Prot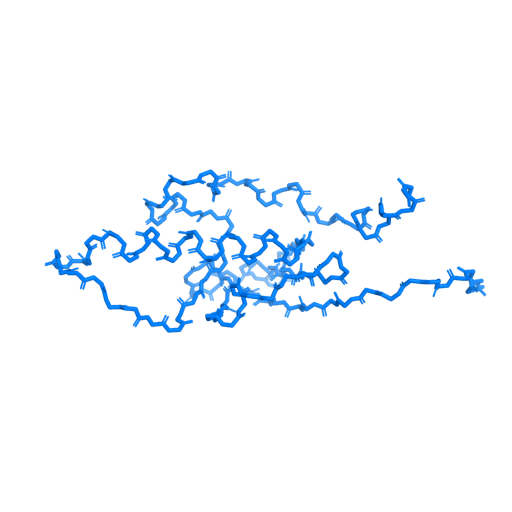ein AF-A0AAW9FI36-F1 (afdb_monomer_lite)

Sequence (129 aa):
MTDDIGDRLCAIQVKTRTEKGSDGGWHMGRKHEGIASDRLFYVFLDFGIDLTSNPSSFIVPSTVVAHVIKTSHQHWLSAPGKKGQQRKDSDFRRMLPDYDRIGLKFGYGAGWMEQYRENGKSLRTEANR

Foldseek 3Di:
DDPDDPPDDAAEAEFEDEPPDDDQWTWDWQVLLVDADPRYWYWYWYCYHDVVDDIKIFIGHSNVVSVVQVLLLVQVQPDADPVRHRDDDDGTTTGHCAPVVVVDPDPNHHPNRVVRIVPVVSNVPVPPD

Structure (mmCIF, N/CA/C/O backbone):
data_AF-A0AAW9FI36-F1
#
_entry.id   AF-A0AAW9FI36-F1
#
loop_
_atom_site.group_PDB
_atom_site.id
_atom_site.type_symbol
_atom_site.label_atom_id
_atom_site.label_alt_id
_atom_site.label_comp_id
_atom_site.label_asym_id
_atom_site.label_entity_id
_atom_site.label_seq_id
_atom_site.pdbx_PDB_ins_code
_atom_site.Cartn_x
_atom_site.Cartn_y
_atom_site.Cartn_z
_atom_site.occupancy
_atom_site.B_iso_or_equiv
_atom_site.auth_seq_id
_atom_site.auth_comp_id
_atom_site.auth_asym_id
_atom_site.auth_atom_id
_atom_site.pdbx_PDB_model_num
ATOM 1 N N . MET A 1 1 ? 16.658 1.342 -33.586 1.00 39.12 1 MET A N 1
ATOM 2 C CA . MET A 1 1 ? 15.478 1.240 -32.706 1.00 39.12 1 MET A CA 1
ATOM 3 C C . MET A 1 1 ? 14.669 0.100 -33.276 1.00 39.12 1 MET A C 1
ATOM 5 O O . MET A 1 1 ? 14.170 0.239 -34.383 1.00 39.12 1 MET A O 1
ATOM 9 N N . THR A 1 2 ? 14.723 -1.063 -32.642 1.00 41.97 2 THR A N 1
ATOM 10 C CA . THR A 1 2 ? 14.041 -2.272 -33.105 1.00 41.97 2 THR A CA 1
ATOM 11 C C . THR A 1 2 ? 12.909 -2.521 -32.128 1.00 41.97 2 THR A C 1
ATOM 13 O O . THR A 1 2 ? 13.145 -2.943 -30.997 1.00 41.97 2 THR A O 1
ATOM 16 N N . ASP A 1 3 ? 11.699 -2.175 -32.557 1.00 57.66 3 ASP A N 1
ATOM 17 C CA . ASP A 1 3 ? 10.453 -2.598 -31.930 1.00 57.66 3 ASP A CA 1
ATOM 18 C C . ASP A 1 3 ? 10.274 -4.096 -32.204 1.00 57.66 3 ASP A C 1
ATOM 20 O O . ASP A 1 3 ? 9.546 -4.509 -33.105 1.00 57.66 3 ASP A O 1
ATOM 24 N N . ASP A 1 4 ? 11.020 -4.922 -31.474 1.00 51.00 4 ASP A N 1
ATOM 25 C CA . ASP A 1 4 ? 10.887 -6.373 -31.534 1.00 51.00 4 ASP A CA 1
ATOM 26 C C . ASP A 1 4 ? 9.726 -6.784 -30.612 1.00 51.00 4 ASP A C 1
ATOM 28 O O . ASP A 1 4 ? 9.859 -6.874 -29.395 1.00 51.00 4 ASP A O 1
ATOM 32 N N . ILE A 1 5 ? 8.546 -6.914 -31.224 1.00 47.41 5 ILE A N 1
ATOM 33 C CA . ILE A 1 5 ? 7.392 -7.710 -30.781 1.00 47.41 5 ILE A CA 1
ATOM 34 C C . ILE A 1 5 ? 6.958 -7.482 -29.315 1.00 47.41 5 ILE A C 1
ATOM 36 O O . ILE A 1 5 ? 7.209 -8.279 -28.410 1.00 47.41 5 ILE A O 1
ATOM 40 N N . GLY A 1 6 ? 6.177 -6.423 -29.088 1.00 52.34 6 GLY A N 1
ATOM 41 C CA . GLY A 1 6 ? 5.382 -6.256 -27.868 1.00 52.34 6 GLY A CA 1
ATOM 42 C C . GLY A 1 6 ? 4.134 -7.146 -27.864 1.00 52.34 6 GLY A C 1
ATOM 43 O O . GLY A 1 6 ? 3.025 -6.632 -27.948 1.00 52.34 6 GLY A O 1
ATOM 44 N N . ASP A 1 7 ? 4.280 -8.470 -27.761 1.00 56.66 7 ASP A N 1
ATOM 45 C CA . ASP A 1 7 ? 3.138 -9.407 -27.858 1.00 56.66 7 ASP A CA 1
ATOM 46 C C . ASP A 1 7 ? 2.237 -9.435 -26.602 1.00 56.66 7 ASP A C 1
ATOM 48 O O . ASP A 1 7 ? 1.303 -10.231 -26.491 1.00 56.66 7 ASP A O 1
ATOM 52 N N . ARG A 1 8 ? 2.541 -8.623 -25.576 1.00 67.19 8 ARG A N 1
ATOM 53 C CA . ARG A 1 8 ? 1.881 -8.702 -24.262 1.00 67.19 8 ARG A CA 1
ATOM 54 C C . ARG A 1 8 ? 1.715 -7.328 -23.620 1.00 67.19 8 ARG A C 1
ATOM 56 O O . ARG A 1 8 ? 2.677 -6.702 -23.187 1.00 67.19 8 ARG A O 1
ATOM 63 N N . LEU A 1 9 ? 0.460 -6.888 -23.520 1.00 78.38 9 LEU A N 1
ATOM 64 C CA . LEU A 1 9 ? 0.074 -5.674 -22.803 1.00 78.38 9 LEU A CA 1
ATOM 65 C C . LEU A 1 9 ? -0.020 -5.952 -21.297 1.00 78.38 9 LEU A C 1
ATOM 67 O O . LEU A 1 9 ? -0.705 -6.886 -20.873 1.00 78.38 9 LEU A O 1
ATOM 71 N N . CYS A 1 10 ? 0.627 -5.105 -20.498 1.00 84.31 10 CYS A N 1
ATOM 72 C CA . CYS A 1 10 ? 0.416 -5.017 -19.057 1.00 84.31 10 CYS A CA 1
ATOM 73 C C . CYS A 1 10 ? -0.129 -3.631 -18.697 1.00 84.31 10 CYS A C 1
ATOM 75 O O . CYS A 1 10 ? 0.211 -2.624 -19.320 1.00 84.31 10 CYS A O 1
ATOM 77 N N . ALA A 1 11 ? -1.001 -3.585 -17.695 1.00 89.38 11 ALA A N 1
ATOM 78 C CA . ALA A 1 11 ? -1.512 -2.345 -17.140 1.00 89.38 11 ALA A CA 1
ATOM 79 C C . ALA A 1 11 ? -0.634 -1.918 -15.959 1.00 89.38 11 ALA A C 1
ATOM 81 O O . ALA A 1 11 ? -0.288 -2.727 -15.095 1.00 89.38 11 ALA A O 1
ATOM 82 N N . ILE A 1 12 ? -0.296 -0.631 -15.905 1.00 90.38 12 ILE A N 1
ATOM 83 C CA . ILE A 1 12 ? 0.490 -0.046 -14.819 1.00 90.38 12 ILE A CA 1
ATOM 84 C C . ILE A 1 12 ? -0.333 1.048 -14.150 1.00 90.38 12 ILE A C 1
ATOM 86 O O . ILE A 1 12 ? -0.796 1.981 -14.806 1.00 90.38 12 ILE A O 1
ATOM 90 N N . GLN A 1 13 ? -0.474 0.964 -12.829 1.00 94.25 13 GLN A N 1
ATOM 91 C CA . GLN A 1 13 ? -1.048 2.027 -12.016 1.00 94.25 13 GLN A CA 1
ATOM 92 C C . GLN A 1 13 ? 0.030 2.650 -11.126 1.00 94.25 13 GLN A C 1
ATOM 94 O O . GLN A 1 13 ? 0.609 1.987 -10.270 1.00 94.25 13 GLN A O 1
ATOM 99 N N . VAL A 1 14 ? 0.281 3.948 -11.290 1.00 94.62 14 VAL A N 1
ATOM 100 C CA . VAL A 1 14 ? 1.315 4.657 -10.523 1.00 94.62 14 VAL A CA 1
ATOM 101 C C . VAL A 1 14 ? 0.702 5.360 -9.311 1.00 94.62 14 VAL A C 1
ATOM 103 O O . VAL A 1 14 ? -0.356 5.988 -9.399 1.00 94.62 14 VAL A O 1
ATOM 106 N N . LYS A 1 15 ? 1.371 5.258 -8.163 1.00 94.38 15 LYS A N 1
ATOM 107 C CA . LYS A 1 15 ? 1.041 5.966 -6.923 1.00 94.38 15 LYS A CA 1
ATOM 108 C C . LYS A 1 15 ? 2.309 6.599 -6.375 1.00 94.38 15 LYS A C 1
ATOM 110 O O . LYS A 1 15 ? 3.285 5.904 -6.121 1.00 94.38 15 LYS A O 1
ATOM 115 N N . THR A 1 16 ? 2.290 7.908 -6.177 1.00 91.75 16 THR A N 1
ATOM 116 C CA . THR A 1 16 ? 3.447 8.665 -5.696 1.00 91.75 16 THR A CA 1
ATOM 117 C C . THR A 1 16 ? 3.243 9.109 -4.252 1.00 91.75 16 THR A C 1
ATOM 119 O O . THR A 1 16 ? 2.108 9.252 -3.784 1.00 91.75 16 THR A O 1
ATOM 122 N N . ARG A 1 17 ? 4.346 9.309 -3.535 1.00 87.31 17 ARG A N 1
ATOM 123 C CA . ARG A 1 17 ? 4.375 9.993 -2.242 1.00 87.31 17 ARG A CA 1
ATOM 124 C C . ARG A 1 17 ? 5.652 10.819 -2.108 1.00 87.31 17 ARG A C 1
ATOM 126 O O . ARG A 1 17 ? 6.621 10.594 -2.829 1.00 87.31 17 ARG A O 1
ATOM 133 N N . THR A 1 18 ? 5.641 11.711 -1.132 1.00 80.50 18 THR A N 1
ATOM 134 C CA . THR A 1 18 ? 6.823 12.395 -0.603 1.00 80.50 18 THR A CA 1
ATOM 135 C C . THR A 1 18 ? 6.832 12.129 0.898 1.00 80.50 18 THR A C 1
ATOM 137 O O . THR A 1 18 ? 5.771 12.177 1.525 1.00 80.50 18 THR A O 1
ATOM 140 N N . GLU A 1 19 ? 7.987 11.836 1.495 1.00 70.75 19 GLU A N 1
ATOM 141 C CA . GLU A 1 19 ? 8.070 11.538 2.936 1.00 70.75 19 GLU A CA 1
ATOM 142 C C . GLU A 1 19 ? 7.763 12.759 3.814 1.00 70.75 19 GLU A C 1
ATOM 144 O O . GLU A 1 19 ? 7.449 12.635 5.001 1.00 70.75 19 GLU A O 1
ATOM 149 N N . LYS A 1 20 ? 7.780 13.957 3.222 1.00 60.62 20 LYS A N 1
ATOM 150 C CA . LYS A 1 20 ? 7.429 15.202 3.894 1.00 60.62 20 LYS A CA 1
ATOM 151 C C . LYS A 1 20 ? 5.940 15.232 4.277 1.00 60.62 20 LYS A C 1
ATOM 153 O O . LYS A 1 20 ? 5.078 15.581 3.476 1.00 60.62 20 LYS A O 1
ATOM 158 N N . GLY A 1 21 ? 5.654 14.947 5.548 1.00 57.12 21 GLY A N 1
ATOM 159 C CA . GLY A 1 21 ? 4.470 15.459 6.244 1.00 57.12 21 GLY A CA 1
ATOM 160 C C . GLY A 1 21 ? 3.194 14.609 6.276 1.00 57.12 21 GLY A C 1
ATOM 161 O O . GLY A 1 21 ? 2.192 15.125 6.757 1.00 57.12 21 GLY A O 1
ATOM 162 N N . SER A 1 22 ? 3.155 13.342 5.849 1.00 51.78 22 SER A N 1
ATOM 163 C CA . SER A 1 22 ? 1.953 12.523 6.115 1.00 51.78 22 SER A CA 1
ATOM 164 C C . SER A 1 22 ? 2.218 11.025 6.106 1.00 51.78 22 SER A C 1
ATOM 166 O O . SER A 1 22 ? 2.782 10.505 5.153 1.00 51.78 22 SER A O 1
ATOM 168 N N . ASP A 1 23 ? 1.789 10.350 7.177 1.00 62.28 23 ASP A N 1
ATOM 169 C CA . ASP A 1 23 ? 1.359 8.950 7.306 1.00 62.28 23 ASP A CA 1
ATOM 170 C C . ASP A 1 23 ? 2.185 7.816 6.651 1.00 62.28 23 ASP A C 1
ATOM 172 O O . ASP A 1 23 ? 1.743 6.665 6.645 1.00 62.28 23 ASP A O 1
ATOM 176 N N . GLY A 1 24 ? 3.368 8.134 6.113 1.00 77.25 24 GLY A N 1
ATOM 177 C CA . GLY A 1 24 ? 4.381 7.355 5.391 1.00 77.25 24 GLY A CA 1
ATOM 178 C C . GLY A 1 24 ? 3.884 6.235 4.478 1.00 77.25 24 GLY A C 1
ATOM 179 O O . GLY A 1 24 ? 4.495 5.172 4.452 1.00 77.25 24 GLY A O 1
ATOM 180 N N . GLY A 1 25 ? 2.764 6.436 3.787 1.00 90.00 25 GLY A N 1
ATOM 181 C CA . GLY A 1 25 ? 2.124 5.421 2.958 1.00 90.00 25 GLY A CA 1
ATOM 182 C C . GLY A 1 25 ? 1.454 5.988 1.724 1.00 90.00 25 GLY A C 1
ATOM 183 O O . GLY A 1 25 ? 1.173 7.181 1.650 1.00 90.00 25 GLY A O 1
ATOM 184 N N . TRP A 1 26 ? 1.130 5.116 0.775 1.00 94.12 26 TRP A N 1
ATOM 185 C CA . TRP A 1 26 ? 0.357 5.493 -0.404 1.00 94.12 26 TRP A CA 1
ATOM 186 C C . TRP A 1 26 ? -1.139 5.340 -0.148 1.00 94.12 26 TRP A C 1
ATOM 188 O O . TRP A 1 26 ? -1.603 4.332 0.393 1.00 94.12 26 TRP A O 1
ATOM 198 N N . HIS A 1 27 ? -1.899 6.353 -0.560 1.00 93.50 27 HIS A N 1
ATOM 199 C CA . HIS A 1 27 ? -3.351 6.377 -0.431 1.00 93.50 27 HIS A CA 1
ATOM 200 C C . HIS A 1 27 ? -4.017 5.371 -1.372 1.00 93.50 27 HIS A C 1
ATOM 202 O O . HIS A 1 27 ? -3.920 5.470 -2.605 1.00 93.50 27 HIS A O 1
ATOM 208 N N . MET A 1 28 ? -4.752 4.445 -0.763 1.00 95.56 28 MET A N 1
ATOM 209 C CA . MET A 1 28 ? -5.535 3.412 -1.424 1.00 95.56 28 MET A CA 1
ATOM 210 C C . MET A 1 28 ? -6.999 3.523 -0.978 1.00 95.56 28 MET A C 1
ATOM 212 O O . MET A 1 28 ? -7.346 4.247 -0.048 1.00 95.56 28 MET A O 1
ATOM 216 N N . GLY A 1 29 ? -7.877 2.807 -1.666 1.00 95.25 29 GLY A N 1
ATOM 217 C CA . GLY A 1 29 ? -9.303 2.767 -1.333 1.00 95.25 29 GLY A CA 1
ATOM 218 C C . GLY A 1 29 ? -9.851 1.351 -1.414 1.00 95.25 29 GLY A C 1
ATOM 219 O O . GLY A 1 29 ? -9.251 0.536 -2.116 1.00 95.25 29 GLY A O 1
ATOM 220 N N . ARG A 1 30 ? -10.994 1.089 -0.771 1.00 97.19 30 ARG A N 1
ATOM 221 C CA . ARG A 1 30 ? -11.676 -0.221 -0.723 1.00 97.19 30 ARG A CA 1
ATOM 222 C C . ARG A 1 30 ? -11.703 -0.964 -2.062 1.00 97.19 30 ARG A C 1
ATOM 224 O O . ARG A 1 30 ? -11.406 -2.149 -2.098 1.00 97.19 30 ARG A O 1
ATOM 231 N N . LYS A 1 31 ? -11.972 -0.269 -3.177 1.00 95.69 31 LYS A N 1
ATOM 232 C CA . LYS A 1 31 ? -11.999 -0.885 -4.520 1.00 95.69 31 LYS A CA 1
ATOM 233 C C . LYS A 1 31 ? -10.729 -1.670 -4.872 1.00 95.69 31 LYS A C 1
ATOM 235 O O . LYS A 1 31 ? -10.810 -2.675 -5.562 1.00 95.69 31 LYS A O 1
ATOM 240 N N . HIS A 1 32 ? -9.569 -1.233 -4.385 1.00 95.94 32 HIS A N 1
ATOM 241 C CA . HIS A 1 32 ? -8.290 -1.855 -4.716 1.00 95.94 32 HIS A CA 1
ATOM 242 C C . HIS A 1 32 ? -8.109 -3.219 -4.029 1.00 95.94 32 HIS A C 1
ATOM 244 O O . HIS A 1 32 ? -7.238 -3.969 -4.440 1.00 95.94 32 HIS A O 1
ATOM 250 N N . GLU A 1 33 ? -8.927 -3.573 -3.026 1.00 95.94 33 GLU A N 1
ATOM 251 C CA . GLU A 1 33 ? -8.932 -4.928 -2.445 1.00 95.94 33 GLU A CA 1
ATOM 252 C C . GLU A 1 33 ? -9.429 -5.993 -3.429 1.00 95.94 33 GLU A C 1
ATOM 254 O O . GLU A 1 33 ? -9.139 -7.173 -3.255 1.00 95.94 33 GLU A O 1
ATOM 259 N N . GLY A 1 34 ? -10.226 -5.586 -4.423 1.00 93.19 34 GLY A N 1
ATOM 260 C CA . GLY A 1 34 ? -10.781 -6.472 -5.448 1.00 93.19 34 GLY A CA 1
ATOM 261 C C . GLY A 1 34 ? -10.102 -6.339 -6.810 1.00 93.19 34 GLY A C 1
ATOM 262 O O . GLY A 1 34 ? -10.436 -7.081 -7.726 1.00 93.19 34 GLY A O 1
ATOM 263 N N . ILE A 1 35 ? -9.168 -5.396 -6.965 1.00 92.88 35 ILE A N 1
ATOM 264 C CA . ILE A 1 35 ? -8.430 -5.205 -8.214 1.00 92.88 35 ILE A CA 1
ATOM 265 C C . ILE A 1 35 ? -7.210 -6.128 -8.182 1.00 92.88 35 ILE A C 1
ATOM 267 O O . ILE A 1 35 ? -6.175 -5.786 -7.616 1.00 92.88 35 ILE A O 1
ATOM 271 N N . ALA A 1 36 ? -7.356 -7.302 -8.789 1.00 93.19 36 ALA A N 1
ATOM 272 C CA . ALA A 1 36 ? -6.308 -8.303 -8.915 1.00 93.19 36 ALA A CA 1
ATOM 273 C C . ALA A 1 36 ? -6.325 -8.885 -10.335 1.00 93.19 36 ALA A C 1
ATOM 275 O O . ALA A 1 36 ? -7.348 -9.381 -10.803 1.00 93.19 36 ALA A O 1
ATOM 276 N N . SER A 1 37 ? -5.198 -8.787 -11.031 1.00 91.69 37 SER A N 1
ATOM 277 C CA . SER A 1 37 ? -4.976 -9.346 -12.363 1.00 91.69 37 SER A CA 1
ATOM 278 C C . SER A 1 37 ? -3.494 -9.653 -12.538 1.00 91.69 37 SER A C 1
ATOM 280 O O . SER A 1 37 ? -2.646 -8.847 -12.146 1.00 91.69 37 SER A O 1
ATOM 282 N N . ASP A 1 38 ? -3.194 -10.776 -13.184 1.00 88.88 38 ASP A N 1
ATOM 283 C CA . ASP A 1 38 ? -1.821 -11.235 -13.439 1.00 88.88 38 ASP A CA 1
ATOM 284 C C . ASP A 1 38 ? -1.010 -10.228 -14.272 1.00 88.88 38 ASP A C 1
ATOM 286 O O . ASP A 1 38 ? 0.210 -10.151 -14.170 1.00 88.88 38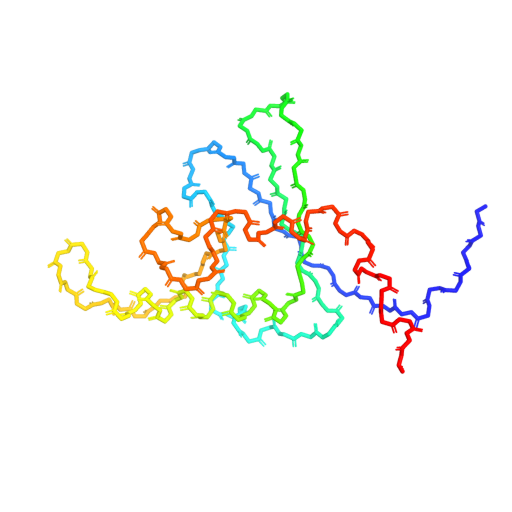 ASP A O 1
ATOM 290 N N . ARG A 1 39 ? -1.697 -9.375 -15.044 1.00 88.75 39 ARG A N 1
ATOM 291 C CA . ARG A 1 39 ? -1.083 -8.367 -15.922 1.00 88.75 39 ARG A CA 1
ATOM 292 C C . ARG A 1 39 ? -1.247 -6.932 -15.432 1.00 88.75 39 ARG A C 1
ATOM 294 O O . ARG A 1 39 ? -1.006 -6.002 -16.200 1.00 88.75 39 ARG A O 1
ATOM 301 N N . LEU A 1 40 ? -1.674 -6.731 -14.186 1.00 92.38 40 LEU A N 1
ATOM 302 C CA . LEU A 1 40 ? -1.790 -5.407 -13.577 1.00 92.38 40 LEU A CA 1
ATOM 303 C C . LEU A 1 40 ? -0.775 -5.249 -12.449 1.00 92.38 40 LEU A C 1
ATOM 305 O O . LEU A 1 40 ? -0.774 -6.016 -11.483 1.00 92.38 40 LEU A O 1
ATOM 309 N N . PHE A 1 41 ? 0.019 -4.187 -12.536 1.00 93.88 41 PHE A N 1
ATOM 310 C CA . PHE A 1 41 ? 1.050 -3.848 -11.563 1.00 93.88 41 PHE A CA 1
ATOM 311 C C . PHE A 1 41 ? 0.831 -2.446 -11.002 1.00 93.88 41 PHE A C 1
ATOM 313 O O . PHE A 1 41 ? 0.387 -1.531 -11.699 1.00 93.88 41 PHE A O 1
ATOM 320 N N . TYR A 1 42 ? 1.193 -2.271 -9.737 1.00 95.25 42 TYR A N 1
ATOM 321 C CA . TYR A 1 42 ? 1.310 -0.969 -9.102 1.00 95.25 42 TYR A CA 1
ATOM 322 C C . TYR A 1 42 ? 2.770 -0.547 -9.063 1.00 95.25 42 TYR A C 1
ATOM 324 O O . TYR A 1 42 ? 3.626 -1.319 -8.637 1.00 95.25 42 TYR A O 1
ATOM 332 N N . VAL A 1 43 ? 3.044 0.694 -9.452 1.00 95.38 43 VAL A N 1
ATOM 333 C CA . VAL A 1 43 ? 4.347 1.326 -9.234 1.00 95.38 43 VAL A CA 1
ATOM 334 C C . VAL A 1 43 ? 4.189 2.344 -8.117 1.00 95.38 43 VAL A C 1
ATOM 336 O O . VAL A 1 43 ? 3.568 3.396 -8.293 1.00 95.38 43 VAL A O 1
ATOM 339 N N . PHE A 1 44 ? 4.734 2.012 -6.953 1.00 94.94 44 PHE A N 1
ATOM 340 C CA . PHE A 1 44 ? 4.784 2.896 -5.799 1.00 94.94 44 PHE A CA 1
ATOM 341 C C . PHE A 1 44 ? 6.089 3.686 -5.834 1.00 94.94 44 PHE A C 1
ATOM 343 O O . PHE A 1 44 ? 7.162 3.126 -5.624 1.00 94.94 44 PHE A O 1
ATOM 350 N N . LEU A 1 45 ? 5.991 4.979 -6.136 1.00 92.12 45 LEU A N 1
ATOM 351 C CA . LEU A 1 45 ? 7.123 5.900 -6.162 1.00 92.12 45 LEU A CA 1
ATOM 352 C C . LEU A 1 45 ? 7.200 6.676 -4.855 1.00 92.12 45 LEU A C 1
ATOM 354 O O . LEU A 1 45 ? 6.199 7.235 -4.392 1.00 92.12 45 LEU A O 1
ATOM 358 N N . ASP A 1 46 ? 8.398 6.727 -4.299 1.00 90.19 46 ASP A N 1
ATOM 359 C CA . ASP A 1 46 ? 8.756 7.570 -3.174 1.00 90.19 46 ASP A CA 1
ATOM 360 C C . ASP A 1 46 ? 9.812 8.581 -3.611 1.00 90.19 46 ASP A C 1
ATOM 362 O O . ASP A 1 46 ? 10.892 8.188 -4.043 1.00 90.19 46 ASP A O 1
ATOM 366 N N . PHE A 1 47 ? 9.498 9.870 -3.506 1.00 86.75 47 PHE A N 1
ATOM 367 C CA . PHE A 1 47 ? 10.427 10.955 -3.819 1.00 86.75 47 PHE A CA 1
ATOM 368 C C . PHE A 1 47 ? 11.349 11.332 -2.647 1.00 86.75 47 PHE A C 1
ATOM 370 O O . PHE A 1 47 ? 12.140 12.259 -2.784 1.00 86.75 47 PHE A O 1
ATOM 377 N N . GLY A 1 48 ? 11.265 10.641 -1.506 1.00 82.25 48 GLY A N 1
ATOM 378 C CA . GLY A 1 48 ? 12.073 10.951 -0.329 1.00 82.25 48 GLY A CA 1
ATOM 379 C C . GLY A 1 48 ? 11.643 12.251 0.353 1.00 82.25 48 GLY A C 1
ATOM 380 O O . GLY A 1 48 ? 10.488 12.684 0.241 1.00 82.25 48 GLY A O 1
ATOM 381 N N . ILE A 1 49 ? 12.559 12.854 1.112 1.00 77.19 49 ILE A N 1
ATOM 382 C CA . ILE A 1 49 ? 12.273 14.017 1.970 1.00 77.19 49 ILE A CA 1
ATOM 383 C C . ILE A 1 49 ? 12.451 15.335 1.204 1.00 77.19 49 ILE A C 1
ATOM 385 O O . ILE A 1 49 ? 11.695 16.288 1.423 1.00 77.19 49 ILE A O 1
ATOM 389 N N . ASP A 1 50 ? 13.430 15.390 0.303 1.00 77.88 50 ASP A N 1
ATOM 390 C CA . ASP A 1 50 ? 13.832 16.593 -0.420 1.00 77.88 50 ASP A CA 1
ATOM 391 C C . ASP A 1 50 ? 14.196 16.315 -1.887 1.00 77.88 50 ASP A C 1
ATOM 393 O O . ASP A 1 50 ? 14.249 15.176 -2.339 1.00 77.88 50 ASP A O 1
ATOM 397 N N . LEU A 1 51 ? 14.457 17.388 -2.639 1.00 73.19 51 LEU A N 1
ATOM 398 C CA . LEU A 1 51 ? 14.808 17.332 -4.064 1.00 73.19 51 LEU A CA 1
ATOM 399 C C . LEU A 1 51 ? 16.196 16.726 -4.342 1.00 73.19 51 LEU A C 1
ATOM 401 O O . LEU A 1 51 ? 16.555 16.562 -5.505 1.00 73.19 51 LEU A O 1
ATOM 405 N N . THR A 1 52 ? 16.982 16.429 -3.303 1.00 77.94 52 THR A N 1
ATOM 406 C CA . THR A 1 52 ? 18.303 15.793 -3.423 1.00 77.94 52 THR A CA 1
ATOM 407 C C . THR A 1 52 ? 18.262 14.295 -3.135 1.00 77.94 52 THR A C 1
ATOM 409 O O . THR A 1 52 ? 19.225 13.586 -3.414 1.00 77.94 52 THR A O 1
ATOM 412 N N . SER A 1 53 ? 17.140 13.806 -2.607 1.00 79.62 53 SER A N 1
ATOM 413 C CA . SER A 1 53 ? 16.912 12.398 -2.317 1.00 79.62 53 SER A CA 1
ATOM 414 C C . SER A 1 53 ? 16.708 11.612 -3.614 1.00 79.62 53 SER A C 1
ATOM 416 O O . SER A 1 53 ? 15.901 11.991 -4.466 1.00 79.62 53 SER A O 1
ATOM 418 N N . ASN A 1 54 ? 17.399 10.479 -3.762 1.00 81.69 54 ASN A N 1
ATOM 419 C CA . ASN A 1 54 ? 17.147 9.577 -4.884 1.00 81.69 54 ASN A CA 1
ATOM 420 C C . ASN A 1 54 ? 15.751 8.946 -4.739 1.00 81.69 54 ASN A C 1
ATOM 422 O O . ASN A 1 54 ? 15.477 8.315 -3.711 1.00 81.69 54 ASN A O 1
ATOM 426 N N . PRO A 1 55 ? 14.873 9.063 -5.751 1.00 86.00 55 PRO A N 1
ATOM 427 C CA . PRO A 1 55 ? 13.557 8.460 -5.677 1.00 86.00 55 PRO A CA 1
ATOM 428 C C . PRO A 1 55 ? 13.667 6.936 -5.683 1.00 86.00 55 PRO A C 1
ATOM 430 O O . PRO A 1 55 ? 14.476 6.354 -6.402 1.00 86.00 55 PRO A O 1
ATOM 433 N N . SER A 1 56 ? 12.814 6.283 -4.902 1.00 89.19 56 SER A N 1
ATOM 434 C CA . SER A 1 56 ? 12.683 4.827 -4.879 1.00 89.19 56 SER A CA 1
ATOM 435 C C . SER A 1 56 ? 11.413 4.406 -5.607 1.00 89.19 56 SER A C 1
ATOM 437 O O . SER A 1 56 ? 10.356 5.010 -5.425 1.00 89.19 56 SER A O 1
ATOM 439 N N . SER A 1 57 ? 11.495 3.346 -6.410 1.00 91.94 57 SER A N 1
ATOM 440 C CA . SER A 1 57 ? 10.333 2.753 -7.078 1.00 91.94 57 SER A CA 1
ATOM 441 C C . SER A 1 57 ? 10.137 1.306 -6.649 1.00 91.94 57 SER A C 1
ATOM 443 O O . SER A 1 57 ? 11.101 0.546 -6.563 1.00 91.94 57 SER A O 1
ATOM 445 N N . PHE A 1 58 ? 8.888 0.917 -6.401 1.00 93.75 58 PHE A N 1
ATOM 446 C CA . PHE A 1 58 ? 8.518 -0.459 -6.083 1.00 93.75 58 PHE A CA 1
ATOM 447 C C . PHE A 1 58 ? 7.438 -0.939 -7.047 1.00 93.75 58 PHE A C 1
ATOM 449 O O . PHE A 1 58 ? 6.350 -0.363 -7.088 1.00 93.75 58 PHE A O 1
ATOM 456 N N . ILE A 1 59 ? 7.738 -1.986 -7.815 1.00 94.75 59 ILE A N 1
ATOM 457 C CA . ILE A 1 59 ? 6.825 -2.567 -8.806 1.00 94.75 59 ILE A CA 1
ATOM 458 C C . ILE A 1 59 ? 6.183 -3.810 -8.193 1.00 94.75 59 ILE A C 1
ATOM 460 O O . ILE A 1 59 ? 6.829 -4.846 -8.055 1.00 94.75 59 ILE A O 1
ATOM 464 N N . VAL A 1 60 ? 4.915 -3.700 -7.802 1.00 94.75 60 VAL A N 1
ATOM 465 C CA . VAL A 1 60 ? 4.206 -4.718 -7.019 1.00 94.75 60 VAL A CA 1
ATOM 466 C C . VAL A 1 60 ? 3.024 -5.269 -7.826 1.00 94.75 60 VAL A C 1
ATOM 468 O O . VAL A 1 60 ? 2.212 -4.475 -8.312 1.00 94.75 60 VAL A O 1
ATOM 471 N N . PRO A 1 61 ? 2.868 -6.599 -7.963 1.00 95.56 61 PRO A N 1
ATOM 472 C CA . PRO A 1 61 ? 1.691 -7.188 -8.600 1.00 95.56 61 PRO A CA 1
ATOM 473 C C . PRO A 1 61 ? 0.394 -6.767 -7.902 1.00 95.56 61 PRO A C 1
ATOM 475 O O . PRO A 1 61 ? 0.330 -6.699 -6.672 1.00 95.56 61 PRO A O 1
ATOM 478 N N . SER A 1 62 ? -0.667 -6.518 -8.670 1.00 96.06 62 SER A N 1
ATOM 479 C CA . SER A 1 62 ? -1.969 -6.116 -8.114 1.00 96.06 62 SER A CA 1
ATOM 480 C C . SER A 1 62 ? -2.559 -7.143 -7.148 1.00 96.06 62 SER A C 1
ATOM 482 O O . SER A 1 62 ? -3.165 -6.754 -6.156 1.00 96.06 62 SER A O 1
ATOM 484 N N . THR A 1 63 ? -2.305 -8.436 -7.366 1.00 96.75 63 THR A N 1
ATOM 485 C CA . THR A 1 63 ? -2.684 -9.531 -6.457 1.00 96.75 63 THR A CA 1
ATOM 486 C C . THR A 1 63 ? -2.078 -9.355 -5.062 1.00 96.75 63 THR A C 1
ATOM 488 O O . THR A 1 63 ? -2.783 -9.464 -4.057 1.00 96.75 63 THR A O 1
ATOM 491 N N . VAL A 1 64 ? -0.790 -9.006 -4.993 1.00 96.88 64 VAL A N 1
ATOM 492 C CA . VAL A 1 64 ? -0.081 -8.721 -3.738 1.00 96.88 64 VAL A CA 1
ATOM 493 C C . VAL A 1 64 ? -0.638 -7.454 -3.095 1.00 96.88 64 VAL A C 1
ATOM 495 O O . VAL A 1 64 ? -0.936 -7.452 -1.904 1.00 96.88 64 VAL A O 1
ATOM 498 N N . VAL A 1 65 ? -0.844 -6.387 -3.873 1.00 97.44 65 VAL A N 1
ATOM 499 C CA . VAL A 1 65 ? -1.409 -5.128 -3.356 1.00 97.44 65 VAL A CA 1
ATOM 500 C C . VAL A 1 65 ? -2.792 -5.346 -2.749 1.00 97.44 65 VAL A C 1
ATOM 502 O O . VAL A 1 65 ? -3.016 -4.949 -1.606 1.00 97.44 65 VAL A O 1
ATOM 505 N N . ALA A 1 66 ? -3.693 -6.000 -3.484 1.00 97.88 66 ALA A N 1
ATOM 506 C CA . ALA A 1 66 ? -5.049 -6.316 -3.051 1.00 97.88 66 ALA A CA 1
ATOM 507 C C . ALA A 1 66 ? -5.046 -7.130 -1.752 1.00 97.88 66 ALA A C 1
ATOM 509 O O . ALA A 1 66 ? -5.755 -6.784 -0.804 1.00 97.88 66 ALA A O 1
ATOM 510 N N . HIS A 1 67 ? -4.197 -8.159 -1.680 1.00 97.88 67 HIS A N 1
ATOM 511 C CA . HIS A 1 67 ? -4.030 -8.968 -0.480 1.00 97.88 67 HIS A CA 1
ATOM 512 C C . HIS A 1 67 ? -3.564 -8.125 0.715 1.00 97.88 67 HIS A C 1
ATOM 514 O O . HIS A 1 67 ? -4.212 -8.125 1.758 1.00 97.88 67 HIS A O 1
ATOM 520 N N . VAL A 1 68 ? -2.479 -7.360 0.570 1.00 97.88 68 VAL A N 1
ATOM 521 C CA . VAL A 1 68 ? -1.880 -6.616 1.688 1.00 97.88 68 VAL A CA 1
ATOM 522 C C . VAL A 1 68 ? -2.823 -5.551 2.246 1.00 97.88 68 VAL A C 1
ATOM 524 O O . VAL A 1 68 ? -2.980 -5.430 3.466 1.00 97.88 68 VAL A O 1
ATOM 527 N N . ILE A 1 69 ? -3.489 -4.779 1.385 1.00 97.38 69 ILE A N 1
ATOM 528 C CA . ILE A 1 69 ? -4.396 -3.726 1.861 1.00 97.38 69 ILE A CA 1
ATOM 529 C C . ILE A 1 69 ? -5.683 -4.300 2.466 1.00 97.38 69 ILE A C 1
ATOM 531 O O . ILE A 1 69 ? -6.223 -3.709 3.400 1.00 97.38 69 ILE A O 1
ATOM 535 N N . LYS A 1 70 ? -6.154 -5.459 1.984 1.00 97.62 70 LYS A N 1
ATOM 536 C CA . LYS A 1 70 ? -7.291 -6.173 2.576 1.00 97.62 70 LYS A CA 1
ATOM 537 C C . LYS A 1 70 ? -6.934 -6.710 3.959 1.00 97.62 70 LYS A C 1
ATOM 539 O O . LYS A 1 70 ? -7.638 -6.420 4.924 1.00 97.62 70 LYS A O 1
ATOM 544 N N . THR A 1 71 ? -5.815 -7.424 4.069 1.00 97.25 71 THR A N 1
ATOM 545 C CA . THR A 1 71 ? -5.338 -8.011 5.328 1.00 97.25 71 THR A CA 1
ATOM 546 C C . THR A 1 71 ? -5.068 -6.926 6.372 1.00 97.25 71 THR A C 1
ATOM 548 O O . THR A 1 71 ? -5.575 -7.001 7.491 1.00 97.25 71 THR A O 1
ATOM 551 N N . SER A 1 72 ? -4.357 -5.853 6.010 1.00 96.00 72 SER A N 1
ATOM 552 C CA . SER A 1 72 ? -4.098 -4.738 6.934 1.00 96.00 72 SER A CA 1
ATOM 553 C C . SER A 1 72 ? -5.380 -4.055 7.421 1.00 96.00 72 SER A C 1
ATOM 555 O O . SER A 1 72 ? -5.482 -3.723 8.603 1.00 96.00 72 SER A O 1
ATOM 557 N N . HIS A 1 73 ? -6.384 -3.887 6.553 1.00 96.44 73 HIS A N 1
ATOM 558 C CA . HIS A 1 73 ? -7.681 -3.333 6.945 1.00 96.44 73 HIS A CA 1
ATOM 559 C C . HIS A 1 73 ? -8.458 -4.253 7.884 1.00 96.44 73 HIS A C 1
ATOM 561 O O . HIS A 1 73 ? -9.031 -3.784 8.864 1.00 96.44 73 HIS A O 1
ATOM 567 N N . GLN A 1 74 ? -8.444 -5.562 7.633 1.00 96.06 74 GLN A N 1
ATOM 568 C CA . GLN A 1 74 ? -9.060 -6.547 8.524 1.00 96.06 74 GLN A CA 1
ATOM 569 C C . GLN A 1 74 ? -8.420 -6.515 9.917 1.00 96.06 74 GLN A C 1
ATOM 571 O O . GLN A 1 74 ? -9.133 -6.456 10.921 1.00 96.06 74 GLN A O 1
ATOM 576 N N . HIS A 1 75 ? -7.087 -6.450 9.992 1.00 94.69 75 HIS A N 1
ATOM 577 C CA . HIS A 1 75 ? -6.397 -6.270 11.268 1.00 94.69 75 HIS A CA 1
ATOM 578 C C . HIS A 1 75 ? -6.765 -4.940 11.933 1.00 94.69 75 HIS A C 1
ATOM 580 O O . HIS A 1 75 ? -7.082 -4.917 13.122 1.00 94.69 75 HIS A O 1
ATOM 586 N N . TRP A 1 76 ? -6.785 -3.841 11.173 1.00 93.00 76 TRP A N 1
ATOM 587 C CA . TRP A 1 76 ? -7.197 -2.531 11.673 1.00 93.00 76 TRP A CA 1
ATOM 588 C C . TRP A 1 76 ? -8.615 -2.573 12.254 1.00 93.00 76 TRP A C 1
ATOM 590 O O . TRP A 1 76 ? -8.812 -2.050 13.346 1.00 93.00 76 TRP A O 1
ATOM 600 N N . LEU A 1 77 ? -9.566 -3.226 11.581 1.00 94.88 77 LEU A N 1
ATOM 601 C CA . LEU A 1 77 ? -10.943 -3.403 12.049 1.00 94.88 77 LEU A CA 1
ATOM 602 C C . LEU A 1 77 ? -11.035 -4.233 13.330 1.00 94.88 77 LEU A C 1
ATOM 604 O O . LEU A 1 77 ? -11.825 -3.896 14.207 1.00 94.88 77 LEU A O 1
ATOM 608 N N . SER A 1 78 ? -10.242 -5.299 13.450 1.00 93.00 78 SER A N 1
ATOM 609 C CA . SER A 1 78 ? -10.226 -6.142 14.655 1.00 93.00 78 SER A CA 1
ATOM 610 C C . SER A 1 78 ? -9.586 -5.462 15.869 1.00 93.00 78 SER A C 1
ATOM 612 O O . SER A 1 78 ? -9.873 -5.829 17.006 1.00 93.00 78 SER A O 1
ATOM 614 N N . ALA A 1 79 ? -8.718 -4.473 15.644 1.00 90.12 79 ALA A N 1
ATOM 615 C CA . ALA A 1 79 ? -8.004 -3.797 16.712 1.00 90.12 79 ALA A CA 1
ATOM 616 C C . ALA A 1 79 ? -8.878 -2.711 17.364 1.00 90.12 79 ALA A C 1
ATOM 618 O O . ALA A 1 79 ? -9.520 -1.926 16.656 1.00 90.12 79 ALA A O 1
ATOM 619 N N . PRO A 1 80 ? -8.849 -2.562 18.701 1.00 90.81 80 PRO A N 1
ATOM 620 C CA . PRO A 1 80 ? -9.525 -1.453 19.357 1.00 90.81 80 PRO A 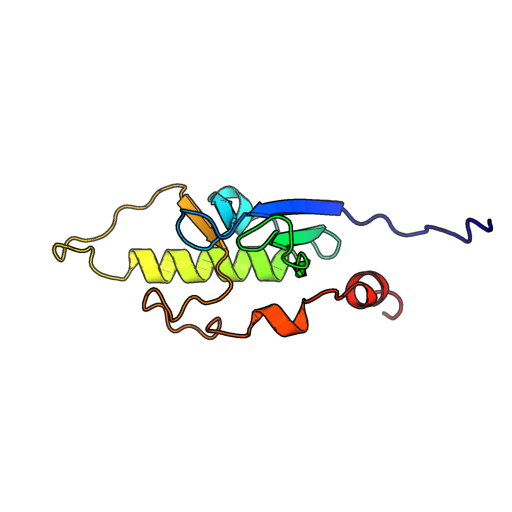CA 1
ATOM 621 C C . PRO A 1 80 ? -8.995 -0.104 18.844 1.00 90.81 80 PRO A C 1
ATOM 623 O O . PRO A 1 80 ? -7.824 0.071 18.487 1.00 90.81 80 PRO A O 1
ATOM 626 N N . GLY A 1 81 ? -9.881 0.882 18.751 1.00 88.56 81 GLY A N 1
ATOM 627 C CA . GLY A 1 81 ? -9.523 2.266 18.467 1.00 88.56 81 GLY A CA 1
ATOM 628 C C . GLY A 1 81 ? -8.732 2.898 19.613 1.00 88.56 81 GLY A C 1
ATOM 629 O O . GLY A 1 81 ? -8.597 2.333 20.694 1.00 88.56 81 GLY A O 1
ATOM 630 N N . LYS A 1 82 ? -8.236 4.122 19.400 1.00 85.62 82 LYS A N 1
ATOM 631 C CA . LYS A 1 82 ? -7.428 4.854 20.396 1.00 85.62 82 LYS A CA 1
ATOM 632 C C . LYS A 1 82 ? -8.118 5.017 21.764 1.00 85.62 82 LYS A C 1
ATOM 634 O O . LYS A 1 82 ? -7.431 5.159 22.765 1.00 85.62 82 LYS A O 1
ATOM 639 N N . LYS A 1 83 ? -9.455 5.010 21.814 1.00 91.12 83 LYS A N 1
ATOM 640 C CA . LYS A 1 83 ? -10.256 5.087 23.049 1.00 91.12 83 LYS A CA 1
ATOM 641 C C . LYS A 1 83 ? -10.857 3.728 23.447 1.00 91.12 83 LYS A C 1
ATOM 643 O O . LYS A 1 83 ? -11.842 3.695 24.173 1.00 91.12 83 LYS A O 1
ATOM 648 N N . GLY A 1 84 ? -10.329 2.617 22.928 1.00 90.19 84 GLY A N 1
ATOM 649 C CA . GLY A 1 84 ? -10.850 1.268 23.174 1.00 90.19 84 GLY A CA 1
ATOM 650 C C . GLY A 1 84 ? -12.111 0.908 22.381 1.00 90.19 84 GLY A C 1
ATOM 651 O O . GLY A 1 84 ? -12.611 -0.203 22.503 1.00 90.19 84 GLY A O 1
ATOM 652 N N . GLN A 1 85 ? -12.635 1.818 21.555 1.00 92.19 85 GLN A N 1
ATOM 653 C CA . GLN A 1 85 ? -13.871 1.597 20.810 1.00 92.19 85 GLN A CA 1
ATOM 654 C C . GLN A 1 85 ? -13.677 0.647 19.624 1.00 92.19 85 GLN A C 1
ATOM 656 O O . GLN A 1 85 ? -12.639 0.686 18.960 1.00 92.19 85 GLN A O 1
ATOM 661 N N . GLN A 1 86 ? -14.712 -0.121 19.285 1.00 94.19 86 GLN A N 1
ATOM 662 C CA . GLN A 1 86 ? -14.743 -0.890 18.042 1.00 94.19 86 GLN A CA 1
ATOM 663 C C . GLN A 1 86 ? -14.614 0.053 16.836 1.00 94.19 86 GLN A C 1
ATOM 665 O O . GLN A 1 86 ? -15.296 1.083 16.758 1.00 94.19 86 GLN A O 1
ATOM 670 N N . ARG A 1 87 ? -13.724 -0.273 15.893 1.00 93.88 87 ARG A N 1
ATOM 671 C CA . ARG A 1 87 ? -13.546 0.538 14.682 1.00 93.88 87 ARG A CA 1
ATOM 672 C C . ARG A 1 87 ? -14.691 0.290 13.708 1.00 93.88 87 ARG A C 1
ATOM 674 O O . ARG A 1 87 ? -15.172 -0.833 13.576 1.00 93.88 87 ARG A O 1
ATOM 681 N N . LYS A 1 88 ? -15.120 1.358 13.034 1.00 93.38 88 LYS A N 1
ATOM 682 C CA . LYS A 1 88 ? -16.124 1.304 11.967 1.00 93.38 88 LYS A CA 1
ATOM 683 C C . LYS A 1 88 ? -15.427 1.119 10.628 1.00 93.38 88 LYS A C 1
ATOM 685 O O . LYS A 1 88 ? -14.402 1.751 10.377 1.00 93.38 88 LYS A O 1
ATOM 690 N N . ASP A 1 89 ? -16.004 0.281 9.778 1.00 95.56 89 ASP A N 1
ATOM 691 C CA . ASP A 1 89 ? -15.525 0.111 8.412 1.00 95.56 89 ASP A CA 1
ATOM 692 C C . ASP A 1 89 ? -15.665 1.413 7.611 1.00 95.56 89 ASP A C 1
ATOM 694 O O . ASP A 1 89 ? -16.615 2.176 7.780 1.00 95.56 89 ASP A O 1
ATOM 698 N N . SER A 1 90 ? -14.670 1.682 6.772 1.00 94.00 90 SER A N 1
ATOM 699 C CA . SER A 1 90 ? -14.563 2.873 5.931 1.00 94.00 90 SER A CA 1
ATOM 700 C C . SER A 1 90 ? -13.880 2.505 4.618 1.00 94.00 90 SER A C 1
ATOM 702 O O . SER A 1 90 ? -13.322 1.415 4.495 1.00 94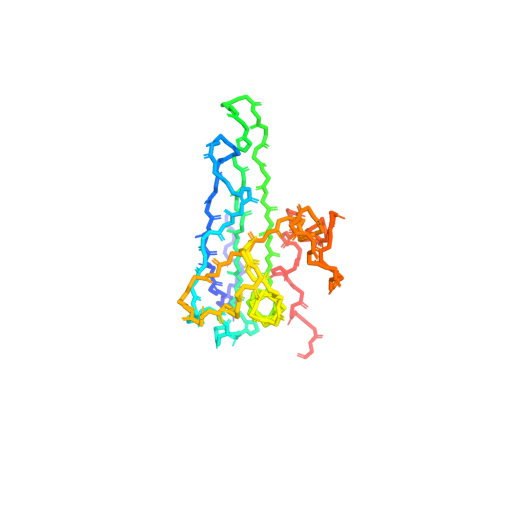.00 90 SER A O 1
ATOM 704 N N . ASP A 1 91 ? -13.869 3.407 3.641 1.00 94.75 91 ASP A N 1
ATOM 705 C CA . ASP A 1 91 ? -13.195 3.154 2.361 1.00 94.75 91 ASP A CA 1
ATOM 706 C C . ASP A 1 91 ? -11.673 3.319 2.423 1.00 94.75 91 ASP A C 1
ATOM 708 O O . ASP A 1 91 ? -10.978 3.010 1.453 1.00 94.75 91 ASP A O 1
ATOM 712 N N . PHE A 1 92 ? -11.144 3.802 3.546 1.00 92.12 92 PHE A N 1
ATOM 713 C CA . PHE A 1 92 ? -9.752 4.191 3.665 1.00 92.12 92 PHE A CA 1
ATOM 714 C C . PHE A 1 92 ? -8.816 2.981 3.710 1.00 92.12 92 PHE A C 1
ATOM 716 O O . PHE A 1 92 ? -8.895 2.159 4.623 1.00 92.12 92 PHE A O 1
ATOM 723 N N . ARG A 1 93 ? -7.894 2.889 2.748 1.00 95.12 93 ARG A N 1
ATOM 724 C CA . ARG A 1 93 ? -6.807 1.904 2.744 1.00 95.12 93 ARG A CA 1
ATOM 725 C C . ARG A 1 93 ? -5.479 2.615 2.604 1.00 95.12 93 ARG A C 1
ATOM 727 O O . ARG A 1 93 ? -5.382 3.683 1.999 1.00 95.12 93 ARG A O 1
ATOM 734 N N . ARG A 1 94 ? -4.425 1.997 3.117 1.00 93.62 94 ARG A N 1
ATOM 735 C CA . ARG A 1 94 ? -3.083 2.546 2.984 1.00 93.62 94 ARG A CA 1
ATOM 736 C C . ARG A 1 94 ? -2.101 1.439 2.702 1.00 93.62 94 ARG A C 1
ATOM 738 O O . ARG A 1 94 ? -2.093 0.444 3.408 1.00 93.62 94 ARG A O 1
ATOM 745 N N . MET A 1 95 ? -1.287 1.657 1.678 1.00 95.94 95 MET A N 1
ATOM 746 C CA . MET A 1 95 ? -0.142 0.817 1.391 1.00 95.94 95 MET A CA 1
ATOM 747 C C . MET A 1 95 ? 1.062 1.353 2.162 1.00 95.94 95 MET A C 1
ATOM 749 O O . MET A 1 95 ? 1.425 2.517 1.971 1.00 95.94 95 MET A O 1
ATOM 753 N N . LEU A 1 96 ? 1.659 0.545 3.038 1.00 94.75 96 LEU A N 1
ATOM 754 C CA . LEU A 1 96 ? 2.796 0.952 3.867 1.00 94.75 96 LEU A CA 1
ATOM 755 C C . LEU A 1 96 ? 4.088 0.207 3.499 1.00 94.75 96 LEU A C 1
ATOM 757 O O . LEU A 1 96 ? 4.034 -0.990 3.215 1.00 94.75 96 LEU A O 1
ATOM 761 N N . PRO A 1 97 ? 5.247 0.891 3.559 1.00 93.00 97 PRO A N 1
ATOM 762 C CA . PRO A 1 97 ? 6.560 0.260 3.416 1.00 93.00 97 PRO A CA 1
ATOM 763 C C . PRO A 1 97 ? 6.937 -0.554 4.661 1.00 93.00 97 PRO A C 1
ATOM 765 O O . PRO A 1 97 ? 7.810 -1.410 4.604 1.00 93.00 97 PRO A O 1
ATOM 768 N N . ASP A 1 98 ? 6.256 -0.283 5.774 1.00 94.06 98 ASP A N 1
ATOM 769 C CA . ASP A 1 98 ? 6.413 -0.953 7.051 1.00 94.06 98 ASP A CA 1
ATOM 770 C C . ASP A 1 98 ? 5.092 -0.840 7.828 1.00 94.06 98 ASP A C 1
ATOM 772 O O . ASP A 1 98 ? 4.657 0.264 8.177 1.00 94.06 98 ASP A O 1
ATOM 776 N N . TYR A 1 99 ? 4.418 -1.970 8.043 1.00 94.50 99 TYR A N 1
ATOM 777 C CA . TYR A 1 99 ? 3.205 -2.043 8.861 1.00 94.50 99 TYR A CA 1
ATOM 778 C C . TYR A 1 99 ? 3.496 -2.249 10.358 1.00 94.50 99 TYR A C 1
ATOM 780 O O . TYR A 1 99 ? 2.640 -1.926 11.190 1.00 94.50 99 TYR A O 1
ATOM 788 N N . ASP A 1 100 ? 4.700 -2.693 10.732 1.00 93.38 100 ASP A N 1
ATOM 789 C CA . ASP A 1 100 ? 5.070 -2.909 12.136 1.00 93.38 100 ASP A CA 1
ATOM 790 C C . ASP A 1 100 ? 5.133 -1.581 12.894 1.00 93.38 100 ASP A C 1
ATOM 792 O O . ASP A 1 100 ? 4.723 -1.509 14.055 1.00 93.38 100 ASP A O 1
ATOM 796 N N . ARG A 1 101 ? 5.522 -0.492 12.218 1.00 90.31 101 ARG A N 1
ATOM 797 C CA . ARG A 1 101 ? 5.522 0.868 12.788 1.00 90.31 101 ARG A CA 1
ATOM 798 C C . ARG A 1 101 ? 4.146 1.361 13.257 1.00 90.31 101 ARG A C 1
ATOM 800 O O . ARG A 1 101 ? 4.071 2.297 14.046 1.00 90.31 101 ARG A O 1
ATOM 807 N N . ILE A 1 102 ? 3.056 0.773 12.749 1.00 88.62 102 ILE A N 1
ATOM 808 C CA . ILE A 1 102 ? 1.682 1.063 13.197 1.00 88.62 102 ILE A CA 1
ATOM 809 C C . ILE A 1 102 ? 1.095 -0.068 14.055 1.00 88.62 102 ILE A C 1
ATOM 811 O O . ILE A 1 102 ? -0.108 -0.087 14.316 1.00 88.62 102 ILE A O 1
ATOM 815 N N . GLY A 1 103 ? 1.935 -1.011 14.492 1.00 89.56 103 GLY A N 1
ATOM 816 C CA . GLY A 1 103 ? 1.565 -2.126 15.358 1.00 89.56 103 GLY A CA 1
ATOM 817 C C . GLY A 1 103 ? 0.843 -3.278 14.655 1.00 89.56 103 GLY A C 1
ATOM 818 O O . GLY A 1 103 ? 0.293 -4.138 15.339 1.00 89.56 103 GLY A O 1
ATOM 819 N N . LEU A 1 104 ? 0.822 -3.318 13.319 1.00 90.81 104 LEU A N 1
ATOM 820 C CA . LEU A 1 104 ? 0.188 -4.397 12.559 1.00 90.81 104 LEU A CA 1
ATOM 821 C C . LEU A 1 104 ? 1.228 -5.441 12.131 1.00 90.81 104 LEU A C 1
ATOM 823 O O . LEU A 1 104 ? 1.839 -5.318 11.075 1.00 90.81 104 LEU A O 1
ATOM 827 N N . LYS A 1 105 ? 1.381 -6.500 12.934 1.00 91.56 105 LYS A N 1
ATOM 828 C CA . LYS A 1 105 ? 2.351 -7.582 12.703 1.00 91.56 105 LYS A CA 1
ATOM 829 C C . LYS A 1 105 ? 1.729 -8.748 11.930 1.00 91.56 105 LYS A C 1
ATOM 831 O O . LYS A 1 105 ? 1.217 -9.686 12.535 1.00 91.56 105 LYS A O 1
ATOM 836 N N . PHE A 1 106 ? 1.759 -8.686 10.600 1.00 93.94 106 PHE A N 1
ATOM 837 C CA . PHE A 1 106 ? 1.186 -9.724 9.721 1.00 93.94 106 PHE A CA 1
ATOM 838 C C . PHE A 1 106 ? 2.108 -10.124 8.554 1.00 93.94 106 PHE A C 1
ATOM 840 O O . PHE A 1 106 ? 1.643 -10.581 7.514 1.00 93.94 106 PHE A O 1
ATOM 847 N N . GLY A 1 107 ? 3.424 -9.949 8.721 1.00 92.62 107 GLY A N 1
ATOM 848 C CA . GLY A 1 107 ? 4.436 -10.374 7.741 1.00 92.62 107 GLY A CA 1
ATOM 849 C C . GLY A 1 107 ? 4.853 -9.311 6.717 1.00 92.62 107 GLY A C 1
ATOM 850 O O . GLY A 1 107 ? 5.615 -9.619 5.809 1.00 92.62 107 GLY A O 1
ATOM 851 N N . TYR A 1 108 ? 4.395 -8.065 6.877 1.00 95.19 108 TYR A N 1
ATOM 852 C CA . TYR A 1 108 ? 4.706 -6.932 5.992 1.00 95.19 108 TYR A CA 1
ATOM 853 C C . TYR A 1 108 ? 5.355 -5.766 6.775 1.00 95.19 108 TYR A C 1
ATOM 855 O O . TYR A 1 108 ? 4.991 -4.599 6.630 1.00 95.19 108 TYR A O 1
ATOM 863 N N . GLY A 1 109 ? 6.293 -6.097 7.666 1.00 93.75 109 GLY A N 1
ATOM 864 C CA . GLY A 1 109 ? 7.110 -5.137 8.421 1.00 93.75 109 GLY A CA 1
ATOM 865 C C . GLY A 1 109 ? 8.264 -4.550 7.601 1.00 93.75 109 GLY A C 1
ATOM 866 O O . GLY A 1 109 ? 8.380 -4.819 6.407 1.00 93.75 109 GLY A O 1
ATOM 867 N N . ALA A 1 110 ? 9.131 -3.753 8.225 1.00 92.81 110 ALA A N 1
ATOM 868 C CA . ALA A 1 110 ? 10.249 -3.083 7.554 1.00 92.81 110 ALA A CA 1
ATOM 869 C C . ALA A 1 110 ? 11.029 -3.997 6.581 1.00 92.81 110 ALA A C 1
ATOM 871 O O . ALA A 1 110 ? 11.422 -5.112 6.919 1.00 92.81 110 ALA A O 1
ATOM 872 N N . GLY A 1 111 ? 11.255 -3.507 5.358 1.00 91.44 111 GLY A N 1
ATOM 873 C CA . GLY A 1 111 ? 12.025 -4.207 4.325 1.00 91.44 111 GLY A CA 1
ATOM 874 C C . GLY A 1 111 ? 11.226 -5.170 3.435 1.00 91.44 111 GLY A C 1
ATOM 875 O O . GLY A 1 111 ? 11.754 -5.647 2.433 1.00 91.44 111 GLY A O 1
ATOM 876 N N . TRP A 1 112 ? 9.943 -5.432 3.712 1.00 94.69 112 TRP A N 1
ATOM 877 C CA . TRP A 1 112 ? 9.156 -6.380 2.905 1.00 94.69 112 TRP A CA 1
ATOM 878 C C . TRP A 1 112 ? 9.015 -5.956 1.427 1.00 94.69 112 TRP A C 1
ATOM 880 O O . TRP A 1 112 ? 8.879 -6.809 0.545 1.00 94.69 112 TRP A O 1
ATOM 890 N N . MET A 1 113 ? 9.060 -4.645 1.148 1.00 93.12 113 MET A N 1
ATOM 891 C CA . MET A 1 113 ? 8.967 -4.093 -0.209 1.00 93.12 113 MET A CA 1
ATOM 892 C C . MET A 1 113 ? 10.263 -4.212 -1.012 1.00 93.12 113 MET A C 1
ATOM 894 O O . MET A 1 113 ? 10.216 -4.054 -2.228 1.00 93.12 113 MET A O 1
ATOM 898 N N . GLU A 1 114 ? 11.403 -4.498 -0.381 1.00 91.81 114 GLU A N 1
ATOM 899 C CA . GLU A 1 114 ? 12.719 -4.470 -1.040 1.00 91.81 114 GLU A CA 1
ATOM 900 C C . GLU A 1 114 ? 12.815 -5.458 -2.207 1.00 91.81 114 GLU A C 1
ATOM 902 O O . GLU A 1 114 ? 13.407 -5.150 -3.235 1.00 91.81 114 GLU A O 1
ATOM 907 N N . GLN A 1 115 ? 12.126 -6.597 -2.117 1.00 90.38 115 GLN A N 1
ATOM 908 C CA . GLN A 1 115 ? 12.012 -7.568 -3.216 1.00 90.38 115 GLN A CA 1
ATOM 909 C C . GLN A 1 115 ? 11.330 -7.004 -4.485 1.00 90.38 115 GLN A C 1
ATOM 911 O O . GLN A 1 115 ? 11.446 -7.569 -5.574 1.00 9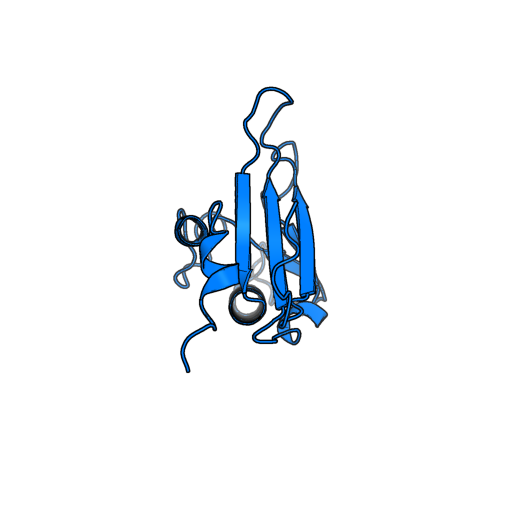0.38 115 GLN A O 1
ATOM 916 N N . TYR A 1 116 ? 10.605 -5.891 -4.354 1.00 92.62 116 TYR A N 1
ATOM 917 C CA . TYR A 1 116 ? 9.922 -5.189 -5.440 1.00 92.62 116 TYR A CA 1
ATOM 918 C C . TYR A 1 116 ? 10.649 -3.907 -5.868 1.00 92.62 116 TYR A C 1
ATOM 920 O O . TYR A 1 116 ? 10.212 -3.264 -6.829 1.00 92.62 116 TYR A O 1
ATOM 928 N N . ARG A 1 117 ? 11.737 -3.521 -5.183 1.00 90.38 117 ARG A N 1
ATOM 929 C CA . ARG A 1 117 ? 12.508 -2.312 -5.493 1.00 90.38 117 ARG A CA 1
ATOM 930 C C . ARG A 1 117 ? 13.111 -2.422 -6.884 1.00 90.38 117 ARG A C 1
ATOM 932 O O . ARG A 1 117 ? 13.807 -3.390 -7.174 1.00 90.38 117 ARG A O 1
ATOM 939 N N . GLU A 1 118 ? 12.827 -1.431 -7.731 1.00 79.44 118 GLU A N 1
ATOM 940 C CA . GLU A 1 118 ? 13.385 -1.304 -9.088 1.00 79.44 118 GLU A CA 1
ATOM 941 C C . GLU A 1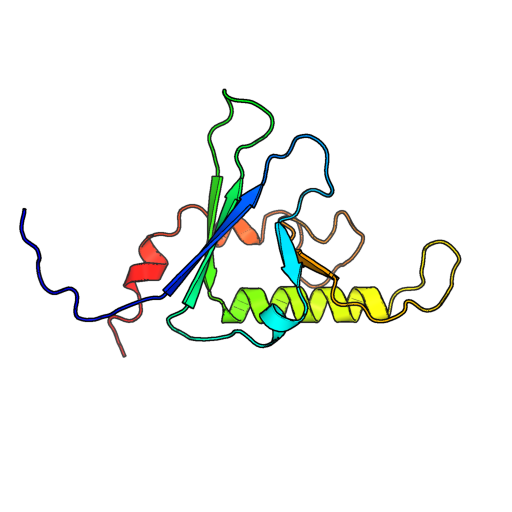 118 ? 13.275 -2.605 -9.908 1.00 79.44 118 GLU A C 1
ATOM 943 O O . GLU A 1 118 ? 14.064 -2.877 -10.815 1.00 79.44 118 GLU A O 1
ATOM 948 N N . ASN A 1 119 ? 12.277 -3.437 -9.586 1.00 65.50 119 ASN A N 1
ATOM 949 C CA . ASN A 1 119 ? 12.172 -4.803 -10.077 1.00 65.50 119 ASN A CA 1
ATOM 950 C C . ASN A 1 119 ? 11.555 -4.846 -11.485 1.00 65.50 119 ASN A C 1
ATOM 952 O O . ASN A 1 119 ? 10.531 -5.484 -11.733 1.00 65.50 119 ASN A O 1
ATOM 956 N N . GLY A 1 120 ? 12.202 -4.178 -12.442 1.00 57.31 120 GLY A N 1
ATOM 957 C CA . GLY A 1 120 ? 11.840 -4.219 -13.860 1.00 57.31 120 GLY A CA 1
ATOM 958 C C . GLY A 1 120 ? 11.983 -5.614 -14.481 1.00 57.31 120 GLY A C 1
ATOM 959 O O . GLY A 1 120 ? 11.454 -5.859 -15.563 1.00 57.31 120 GLY A O 1
ATOM 960 N N . LYS A 1 121 ? 12.655 -6.553 -13.794 1.00 55.75 121 LYS A N 1
ATOM 961 C CA . LYS A 1 121 ? 12.731 -7.963 -14.199 1.00 55.75 121 LYS A CA 1
ATOM 962 C C . LYS A 1 121 ? 11.396 -8.690 -14.012 1.00 55.75 121 LYS A C 1
ATOM 964 O O . LYS A 1 121 ? 11.064 -9.491 -14.874 1.00 55.75 121 LYS A O 1
ATOM 969 N N . SER A 1 122 ? 10.597 -8.373 -12.987 1.00 55.81 122 SER A N 1
ATOM 970 C CA . SER A 1 122 ? 9.265 -8.984 -12.788 1.00 55.81 122 SER A CA 1
ATOM 971 C C . SER A 1 122 ? 8.280 -8.690 -13.921 1.00 55.81 122 SER A C 1
ATOM 973 O O . SER A 1 122 ? 7.430 -9.522 -14.219 1.00 55.81 122 SER A O 1
ATOM 975 N N . LEU A 1 123 ? 8.441 -7.562 -14.621 1.00 55.09 123 LEU A N 1
ATOM 976 C CA . LEU A 1 123 ? 7.667 -7.251 -15.829 1.00 55.09 123 LEU A CA 1
ATOM 977 C C . LEU A 1 123 ? 8.021 -8.163 -17.024 1.00 55.09 123 LEU A C 1
ATOM 979 O O . LEU A 1 123 ? 7.334 -8.122 -18.039 1.00 55.09 123 LEU A O 1
ATOM 983 N N . ARG A 1 124 ? 9.083 -8.979 -16.928 1.00 52.97 124 ARG A N 1
ATOM 984 C CA . ARG A 1 124 ? 9.563 -9.866 -18.002 1.00 52.97 124 ARG A CA 1
ATOM 985 C C . ARG A 1 124 ? 9.246 -11.355 -17.778 1.00 52.97 124 ARG A C 1
ATOM 987 O O . ARG A 1 124 ? 9.428 -12.137 -18.705 1.00 52.97 124 ARG A O 1
ATOM 994 N N . THR A 1 125 ? 8.793 -11.777 -16.591 1.00 46.28 125 THR A N 1
ATOM 995 C CA . THR A 1 125 ? 8.900 -13.195 -16.161 1.00 46.28 125 THR A CA 1
ATOM 996 C C . THR A 1 125 ? 7.687 -14.098 -16.433 1.00 46.28 125 THR A C 1
ATOM 998 O O . THR A 1 125 ? 7.757 -15.283 -16.136 1.00 46.28 125 THR A O 1
ATOM 1001 N N . GLU A 1 126 ? 6.613 -13.652 -17.089 1.00 45.91 126 GLU A N 1
ATOM 1002 C CA . GLU A 1 126 ? 5.575 -14.600 -17.565 1.00 45.91 126 GLU A CA 1
ATOM 1003 C C . GLU A 1 126 ? 5.891 -15.204 -18.947 1.00 45.91 126 GLU A C 1
ATOM 1005 O O . GLU A 1 126 ? 5.014 -15.710 -19.643 1.00 45.91 126 GLU A O 1
ATOM 1010 N N . ALA A 1 127 ? 7.154 -15.164 -19.379 1.00 39.50 127 ALA A N 1
ATOM 1011 C CA . ALA A 1 127 ? 7.607 -15.712 -20.659 1.00 39.50 127 ALA A CA 1
ATOM 1012 C C . ALA A 1 127 ? 7.803 -17.243 -20.670 1.00 39.50 127 ALA A C 1
ATOM 1014 O O . ALA A 1 127 ? 8.268 -17.769 -21.674 1.00 39.50 127 ALA A O 1
ATOM 1015 N N . ASN A 1 128 ? 7.473 -17.969 -19.594 1.00 36.12 128 ASN A N 1
ATOM 1016 C CA . ASN A 1 128 ? 7.660 -19.421 -19.569 1.00 36.12 128 ASN A CA 1
ATOM 1017 C C . ASN A 1 128 ? 6.608 -20.145 -18.712 1.00 36.12 128 ASN A C 1
ATOM 1019 O O . ASN A 1 128 ? 6.892 -20.608 -17.605 1.00 36.12 128 ASN A O 1
ATOM 1023 N N . ARG A 1 129 ? 5.382 -20.231 -19.229 1.00 34.50 129 ARG A N 1
ATOM 1024 C CA . ARG A 1 129 ? 4.456 -21.338 -18.972 1.00 34.50 129 ARG A CA 1
ATOM 1025 C C . ARG A 1 129 ? 3.415 -21.434 -20.073 1.00 34.50 129 ARG A C 1
ATOM 1027 O O . ARG A 1 129 ? 3.022 -20.364 -20.587 1.00 34.50 129 ARG A O 1
#

Organism: NCBI:txid1972867

Radius of gyration: 16.68 Å; chains: 1; bounding box: 34×39×56 Å

Secondary structure (DSSP, 8-state):
----------EEEEEEE-SSSS-SSEEEEGGGGS---TTEEEEEEE--SSTTSPPEEEEEEHHHHHHHHHHHHHHHHHSPPTTSPPPPP-SEEEE-S-SGGGT--SS--TTTTGGGBT-TTGGGTTS--

pLDDT: mean 84.36, std 16.47, range [34.5, 97.88]